Protein AF-A0A257MDV3-F1 (afdb_monomer)

Mean predicted aligned error: 14.02 Å

Radius of gyration: 20.18 Å; Cα contacts (8 Å, |Δi|>4): 91; chains: 1; bounding box: 55×36×48 Å

Solvent-accessible surface area (backbone atoms only — not comparable to full-atom values): 9997 Å² total; per-residue (Å²): 137,89,85,85,58,97,45,59,69,49,40,49,53,54,39,67,72,36,100,84,59,84,84,86,66,62,69,51,79,34,72,87,61,76,43,89,80,75,66,55,97,85,36,61,80,42,66,64,34,45,64,77,53,72,28,76,90,58,80,87,86,79,91,84,63,86,70,77,62,52,72,46,54,41,51,44,50,50,42,47,74,30,75,68,29,33,51,53,37,42,76,70,47,43,74,58,80,57,85,76,57,68,57,65,72,53,71,80,59,89,80,72,96,82,84,84,92,83,90,86,82,90,72,92,88,72,58,83,86,50,65,85,73,62,77,46,71,43,65,80,70,76,71,75,79,92,129

Structure (mmCIF, N/CA/C/O backbone):
data_AF-A0A257MDV3-F1
#
_entry.id   AF-A0A257MDV3-F1
#
loop_
_atom_site.group_PDB
_atom_site.id
_atom_site.type_symbol
_atom_site.label_atom_id
_atom_site.label_alt_id
_atom_site.label_comp_id
_atom_site.label_asym_id
_atom_site.label_entity_id
_atom_site.label_seq_id
_atom_site.pdbx_PDB_ins_code
_atom_site.Cartn_x
_atom_site.Cartn_y
_atom_site.Cartn_z
_atom_site.occupancy
_atom_site.B_iso_or_equiv
_atom_site.auth_seq_id
_atom_site.auth_comp_id
_atom_site.auth_asym_id
_atom_site.auth_atom_id
_atom_site.pdbx_PDB_model_num
ATOM 1 N N . MET A 1 1 ? -20.822 18.337 7.950 1.00 60.69 1 MET A N 1
ATOM 2 C CA . MET A 1 1 ? -19.709 18.912 7.163 1.00 60.69 1 MET A CA 1
ATOM 3 C C . MET A 1 1 ? -19.145 17.793 6.304 1.00 60.69 1 MET A C 1
ATOM 5 O O . MET A 1 1 ? -18.913 16.725 6.850 1.00 60.69 1 MET A O 1
ATOM 9 N N . ARG A 1 2 ? -19.002 17.985 4.989 1.00 65.94 2 ARG A N 1
ATOM 10 C CA . ARG A 1 2 ? -18.349 17.006 4.106 1.00 65.94 2 ARG A CA 1
ATOM 11 C C . ARG A 1 2 ? -16.920 17.481 3.867 1.00 65.94 2 ARG A C 1
ATOM 13 O O . ARG A 1 2 ? -16.739 18.520 3.240 1.00 65.94 2 ARG A O 1
ATOM 20 N N . THR A 1 3 ? -15.942 16.736 4.362 1.00 76.94 3 THR A N 1
ATOM 21 C CA . THR A 1 3 ? -14.523 16.972 4.070 1.00 76.94 3 THR A CA 1
ATOM 22 C C . THR A 1 3 ? -14.139 16.163 2.836 1.00 76.94 3 THR A C 1
ATOM 24 O O . THR A 1 3 ? -14.572 15.022 2.685 1.00 76.94 3 THR A O 1
ATOM 27 N N . VAL A 1 4 ? -13.366 16.757 1.931 1.00 77.81 4 VAL A N 1
ATOM 28 C CA . VAL A 1 4 ? -12.799 16.072 0.765 1.00 77.81 4 VAL A CA 1
ATOM 29 C C . VAL A 1 4 ? -11.289 16.240 0.857 1.00 77.81 4 VAL A C 1
ATOM 31 O O . VAL A 1 4 ? -10.814 17.370 0.827 1.00 77.81 4 VAL A O 1
ATOM 34 N N . GLY A 1 5 ? -10.567 15.133 1.024 1.00 78.94 5 GLY A N 1
ATOM 35 C CA . GLY A 1 5 ? -9.104 15.093 0.976 1.00 78.94 5 GLY A CA 1
ATOM 36 C C . GLY A 1 5 ? -8.634 14.518 -0.359 1.00 78.94 5 GLY A C 1
ATOM 37 O O . GLY A 1 5 ? -9.260 13.596 -0.885 1.00 78.94 5 GLY A O 1
ATOM 38 N N . GLY A 1 6 ? -7.557 15.068 -0.911 1.00 82.56 6 GLY A N 1
ATOM 39 C CA . GLY A 1 6 ? -6.923 14.610 -2.150 1.00 82.56 6 GLY A CA 1
ATOM 40 C C . GLY A 1 6 ? -5.855 13.531 -1.941 1.00 82.56 6 GLY A C 1
ATOM 41 O O . GLY A 1 6 ? -5.388 12.947 -2.916 1.00 82.56 6 GLY A O 1
ATOM 42 N N . SER A 1 7 ? -5.466 13.249 -0.693 1.00 87.56 7 SER A N 1
ATOM 43 C CA . SER A 1 7 ? -4.427 12.269 -0.349 1.00 87.56 7 SER A CA 1
ATOM 44 C C . SER A 1 7 ? -4.788 11.431 0.883 1.00 87.56 7 SER A C 1
ATOM 46 O O . SER A 1 7 ? -5.601 11.842 1.712 1.00 87.56 7 SER A O 1
ATOM 48 N N . ASN A 1 8 ? -4.142 10.268 1.046 1.00 88.81 8 ASN A N 1
ATOM 49 C CA . ASN A 1 8 ? -4.306 9.438 2.249 1.00 88.81 8 ASN A CA 1
ATOM 50 C C . ASN A 1 8 ? -3.936 10.198 3.534 1.00 88.81 8 ASN A C 1
ATOM 52 O O . ASN A 1 8 ? -4.617 10.049 4.542 1.00 88.81 8 ASN A O 1
ATOM 56 N N . ALA A 1 9 ? -2.907 11.051 3.495 1.00 89.81 9 ALA A N 1
ATOM 57 C CA . ALA A 1 9 ? -2.490 11.847 4.649 1.00 89.81 9 ALA A CA 1
ATOM 58 C C . ALA A 1 9 ? -3.559 12.874 5.074 1.00 89.81 9 ALA A C 1
ATOM 60 O O . ALA A 1 9 ? -3.837 13.038 6.265 1.00 89.81 9 ALA A O 1
ATOM 61 N N . GLU A 1 10 ? -4.203 13.532 4.106 1.00 90.88 10 GLU A N 1
ATOM 62 C CA . GLU A 1 10 ? -5.307 14.461 4.375 1.00 90.88 10 GLU A CA 1
ATOM 63 C C . GLU A 1 10 ? -6.535 13.733 4.926 1.00 90.88 10 GLU A C 1
ATOM 65 O O . GLU A 1 10 ? -7.133 14.183 5.906 1.00 90.88 10 GLU A O 1
ATOM 70 N N . ILE A 1 11 ? -6.886 12.584 4.336 1.00 90.56 11 ILE A N 1
ATOM 71 C CA . ILE A 1 11 ? -8.003 11.758 4.807 1.00 90.56 11 ILE A CA 1
ATOM 72 C C . ILE A 1 11 ? -7.731 11.265 6.230 1.00 90.56 11 ILE A C 1
ATOM 74 O O . ILE A 1 11 ? -8.604 11.397 7.084 1.00 90.56 11 ILE A O 1
ATOM 78 N N . ARG A 1 12 ? -6.517 10.781 6.523 1.00 91.31 12 ARG A N 1
ATOM 79 C CA . ARG A 1 12 ? -6.123 10.359 7.873 1.00 91.31 12 ARG A CA 1
ATOM 80 C C . ARG A 1 12 ? -6.296 11.481 8.886 1.00 91.31 12 ARG A C 1
ATOM 82 O O . ARG A 1 12 ? -6.913 11.267 9.921 1.00 91.31 12 ARG A O 1
ATOM 89 N N . THR A 1 13 ? -5.811 12.677 8.560 1.00 92.12 13 THR A N 1
ATOM 90 C CA . THR A 1 13 ? -5.933 13.855 9.432 1.00 92.12 13 THR A CA 1
ATOM 91 C C . THR A 1 13 ? -7.398 14.193 9.711 1.00 92.12 13 THR A C 1
ATOM 93 O O . THR A 1 13 ? -7.767 14.486 10.849 1.00 92.12 13 THR A O 1
ATOM 96 N N . ALA A 1 14 ? -8.254 14.118 8.686 1.00 91.44 14 ALA A N 1
ATOM 97 C CA . ALA A 1 14 ? -9.687 14.344 8.834 1.00 91.44 14 ALA A CA 1
ATOM 98 C C . ALA A 1 14 ? -10.373 13.268 9.696 1.00 91.44 14 ALA A C 1
ATOM 100 O O . ALA A 1 14 ? -11.271 13.605 10.466 1.00 91.44 14 ALA A O 1
ATOM 101 N N . LEU A 1 15 ? -9.944 12.004 9.587 1.00 92.19 15 LEU A N 1
ATOM 102 C CA . LEU A 1 15 ? -10.454 10.892 10.395 1.00 92.19 15 LEU A CA 1
ATOM 103 C C . LEU A 1 15 ? -10.052 11.034 11.865 1.00 92.19 15 LEU A C 1
ATOM 105 O O . LEU A 1 15 ? -10.909 10.977 12.736 1.00 92.19 15 LEU A O 1
ATOM 109 N N . THR A 1 16 ? -8.776 11.292 12.151 1.00 92.25 16 THR A N 1
ATOM 110 C CA . THR A 1 16 ? -8.283 11.422 13.534 1.00 92.25 16 THR A CA 1
ATOM 111 C C . THR A 1 16 ? -8.780 12.688 14.233 1.00 92.25 16 THR A C 1
ATOM 113 O O . THR A 1 16 ? -8.788 12.759 15.456 1.00 92.25 16 THR A O 1
ATOM 116 N N . GLY A 1 17 ? -9.170 13.712 13.468 1.00 91.75 17 GLY A N 1
ATOM 117 C CA . GLY A 1 17 ? -9.687 14.977 13.993 1.00 91.75 17 GLY A CA 1
ATOM 118 C C . GLY A 1 17 ? -11.195 14.990 14.262 1.00 91.75 17 GLY A C 1
ATOM 119 O O . GLY A 1 17 ? -11.730 16.053 14.583 1.00 91.75 17 GLY A O 1
ATOM 120 N N . SER A 1 18 ? -11.904 13.871 14.080 1.00 89.38 18 SER A N 1
ATOM 121 C CA . SER A 1 18 ? -13.360 13.825 14.212 1.00 89.38 18 SER A CA 1
ATOM 122 C C . SER A 1 18 ? -13.863 12.506 14.789 1.00 89.38 18 SER A C 1
ATOM 124 O O . SER A 1 18 ? -13.602 11.441 14.247 1.00 89.38 18 SER A O 1
ATOM 126 N N . ASP A 1 19 ? -14.717 12.597 15.807 1.00 87.88 19 ASP A N 1
ATOM 127 C CA . ASP A 1 19 ? -15.299 11.424 16.476 1.00 87.88 19 ASP A CA 1
ATOM 128 C C . ASP A 1 19 ? -16.326 10.654 15.623 1.00 87.88 19 ASP A C 1
ATOM 130 O O . ASP A 1 19 ? -16.743 9.562 15.993 1.00 87.88 19 ASP A O 1
ATOM 134 N N . ASN A 1 20 ? -16.776 11.224 14.498 1.00 89.00 20 ASN A N 1
ATOM 135 C CA . ASN A 1 20 ? -17.876 10.681 13.687 1.00 89.00 20 ASN A CA 1
ATOM 136 C C . ASN A 1 20 ? -17.525 10.564 12.192 1.00 89.00 20 ASN A C 1
ATOM 138 O O . ASN A 1 20 ? -18.422 10.560 11.343 1.00 89.0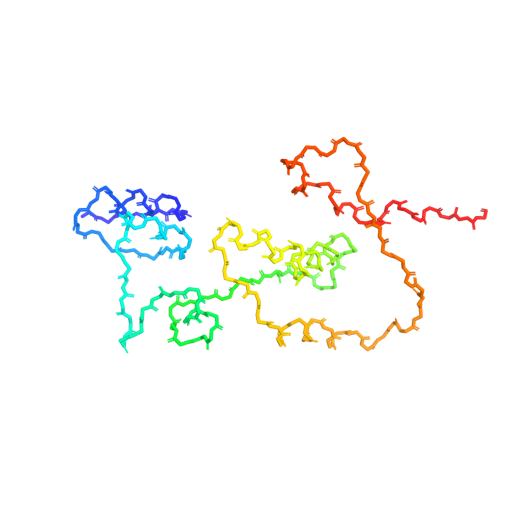0 20 ASN A O 1
ATOM 142 N N . ALA A 1 21 ? -16.237 10.545 11.842 1.00 90.94 21 ALA A N 1
ATOM 143 C CA . ALA A 1 21 ? -15.802 10.475 10.452 1.00 90.94 21 ALA A CA 1
ATOM 144 C C . ALA A 1 21 ? -15.636 9.026 9.965 1.00 90.94 21 ALA A C 1
ATOM 146 O O . ALA A 1 21 ? -15.169 8.153 10.688 1.00 90.94 21 ALA A O 1
ATOM 147 N N . ILE A 1 22 ? -15.996 8.793 8.701 1.00 90.62 22 ILE A N 1
ATOM 148 C CA . ILE A 1 22 ? -15.750 7.545 7.967 1.00 90.62 22 ILE A CA 1
ATOM 149 C C . ILE A 1 22 ? -15.125 7.927 6.625 1.00 90.62 22 ILE A C 1
ATOM 151 O O . ILE A 1 22 ? -15.550 8.898 5.992 1.00 90.62 22 ILE A O 1
ATOM 155 N N . GLY A 1 23 ? -14.113 7.180 6.189 1.00 88.88 23 GLY A N 1
ATOM 156 C CA . GLY A 1 23 ? -13.356 7.475 4.978 1.00 88.88 23 GLY A CA 1
ATOM 157 C C . GLY A 1 23 ? -12.640 6.246 4.436 1.00 88.88 23 GLY A C 1
ATOM 158 O O . GLY A 1 23 ? -12.496 5.243 5.130 1.00 88.88 23 GLY A O 1
ATOM 159 N N . TYR A 1 24 ? -12.206 6.335 3.180 1.00 88.06 24 TYR A N 1
ATOM 160 C CA . TYR A 1 24 ? -11.416 5.300 2.519 1.00 88.06 24 TYR A CA 1
ATOM 161 C C . TYR A 1 24 ? -9.942 5.702 2.527 1.00 88.06 24 TYR A C 1
ATOM 163 O O . TYR A 1 24 ? -9.603 6.806 2.101 1.00 88.06 24 TYR A O 1
ATOM 171 N N . LEU A 1 25 ? -9.081 4.819 3.023 1.00 87.75 25 LEU A N 1
ATOM 172 C CA . LEU A 1 25 ? -7.670 5.090 3.271 1.00 87.75 25 LEU A CA 1
ATOM 173 C C . LEU A 1 25 ? -6.856 3.803 3.087 1.00 87.75 25 LEU A C 1
ATOM 175 O O . LEU A 1 25 ? -7.356 2.706 3.329 1.00 87.75 25 LEU A O 1
ATOM 179 N N . GLY A 1 26 ? -5.617 3.940 2.613 1.00 88.56 26 GLY A N 1
ATOM 180 C CA . GLY A 1 26 ? -4.689 2.818 2.475 1.00 88.56 26 GLY A CA 1
ATOM 181 C C . GLY A 1 26 ? -4.366 2.169 3.822 1.00 88.56 26 GLY A C 1
ATOM 182 O O . GLY A 1 26 ? -4.166 2.875 4.807 1.00 88.56 26 GLY A O 1
ATOM 183 N N . PHE A 1 27 ? -4.288 0.836 3.843 1.00 88.25 27 PHE A N 1
ATOM 184 C CA . PHE A 1 27 ? -4.119 0.031 5.058 1.00 88.25 27 PHE A CA 1
ATOM 185 C C . PHE A 1 27 ? -2.950 0.491 5.946 1.00 88.25 27 PHE A C 1
ATOM 187 O O . PHE A 1 27 ? -3.155 0.679 7.143 1.00 88.25 27 PHE A O 1
ATOM 194 N N . SER A 1 28 ? -1.792 0.808 5.354 1.00 88.44 28 SER A N 1
ATOM 195 C CA . SER A 1 28 ? -0.593 1.283 6.068 1.00 88.44 28 SER A CA 1
ATOM 196 C C . SER A 1 28 ? -0.822 2.506 6.963 1.00 88.44 28 SER A C 1
ATOM 198 O O . SER A 1 28 ? -0.150 2.694 7.971 1.00 88.44 28 SER A O 1
ATOM 200 N N . TYR A 1 29 ? -1.804 3.351 6.646 1.00 88.62 29 TYR A N 1
ATOM 201 C CA . TYR A 1 29 ? -2.102 4.552 7.429 1.00 88.62 29 TYR A CA 1
ATOM 202 C C . TYR A 1 29 ? -2.979 4.287 8.667 1.00 88.62 29 TYR A C 1
ATOM 204 O O . TYR A 1 29 ? -3.194 5.212 9.459 1.00 88.62 29 TYR A O 1
ATOM 212 N N . ALA A 1 30 ? -3.511 3.070 8.814 1.00 87.12 30 ALA A N 1
ATOM 213 C CA . ALA A 1 30 ? -4.346 2.649 9.940 1.00 87.1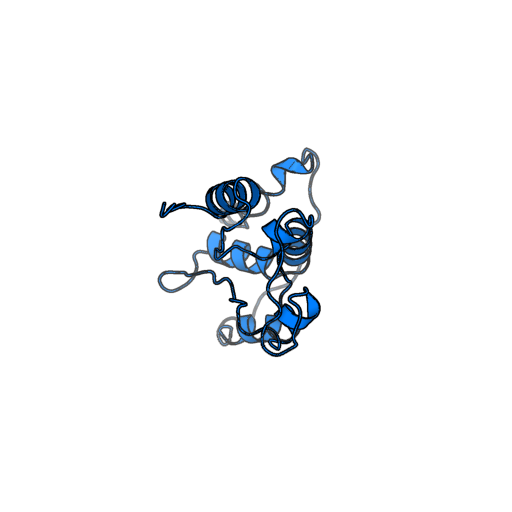2 30 ALA A CA 1
ATOM 214 C C . ALA A 1 30 ? -3.626 1.686 10.905 1.00 87.12 30 ALA A C 1
ATOM 216 O O . ALA A 1 30 ? -4.148 1.417 11.985 1.00 87.12 30 ALA A O 1
ATOM 217 N N . GLU A 1 31 ? -2.437 1.186 10.550 1.00 84.88 31 GLU A N 1
ATOM 218 C CA . GLU A 1 31 ? -1.715 0.169 11.333 1.00 84.88 31 GLU A CA 1
ATOM 219 C C . GLU A 1 31 ? -1.273 0.656 12.716 1.00 84.88 31 GLU A C 1
ATOM 221 O O . GLU A 1 31 ? -1.195 -0.133 13.654 1.00 84.88 31 GLU A O 1
ATOM 226 N N . ASP A 1 32 ? -1.049 1.962 12.879 1.00 87.50 32 ASP A N 1
ATOM 227 C CA . ASP A 1 32 ? -0.690 2.544 14.176 1.00 87.50 32 ASP A CA 1
ATOM 228 C C . ASP A 1 32 ? -1.868 2.643 15.163 1.00 87.50 32 ASP A C 1
ATOM 230 O O . ASP A 1 32 ? -1.698 3.089 16.299 1.00 87.50 32 ASP A O 1
ATOM 234 N N . GLY A 1 33 ? -3.066 2.223 14.743 1.00 87.69 33 GLY A N 1
ATOM 235 C CA . GLY A 1 33 ? -4.263 2.158 15.577 1.00 87.69 33 GLY A CA 1
ATOM 236 C C . GLY A 1 33 ? -4.929 3.508 15.841 1.00 87.69 33 GLY A C 1
ATOM 237 O O . GLY A 1 33 ? -5.924 3.557 16.564 1.00 87.69 33 GLY A O 1
ATOM 238 N N . ALA A 1 34 ? -4.437 4.606 15.254 1.00 88.06 34 ALA A N 1
ATOM 239 C CA . ALA A 1 34 ? -5.054 5.923 15.425 1.00 88.06 34 ALA A CA 1
ATOM 240 C C . ALA A 1 34 ? -6.415 6.045 14.716 1.00 88.06 34 ALA A C 1
ATOM 242 O O . ALA A 1 34 ? -7.210 6.926 15.042 1.00 88.06 34 ALA A O 1
ATOM 243 N N . VAL A 1 35 ? -6.676 5.179 13.733 1.00 89.56 35 VAL A N 1
ATOM 244 C CA . VAL A 1 35 ? -7.934 5.104 12.989 1.00 89.56 35 VAL A CA 1
ATOM 245 C C . VAL A 1 35 ? -8.498 3.696 13.139 1.00 89.56 35 VAL A C 1
ATOM 247 O O . VAL A 1 35 ? -7.809 2.713 12.880 1.00 89.56 35 VAL A O 1
ATOM 250 N N . GLY A 1 36 ? -9.765 3.595 13.541 1.00 88.62 36 GLY A N 1
ATOM 251 C CA . GLY A 1 36 ? -10.458 2.311 13.612 1.00 88.62 36 GLY A CA 1
ATOM 252 C C . GLY A 1 36 ? -10.654 1.696 12.225 1.00 88.62 36 GLY A C 1
ATOM 253 O O . GLY A 1 36 ? -11.073 2.379 11.290 1.00 88.62 36 GLY A O 1
ATOM 254 N N . VAL A 1 37 ? -10.383 0.398 12.103 1.00 91.12 37 VAL A N 1
ATOM 255 C CA . VAL A 1 37 ? -10.604 -0.369 10.871 1.00 91.12 37 VAL A CA 1
ATOM 256 C C . VAL A 1 37 ? -11.979 -1.037 10.870 1.00 91.12 37 VAL A C 1
ATOM 258 O O . VAL A 1 37 ? -12.488 -1.447 11.914 1.00 91.12 37 VAL A O 1
ATOM 261 N N . ILE A 1 38 ? -12.590 -1.151 9.690 1.00 90.38 38 ILE A N 1
ATOM 262 C CA . ILE A 1 38 ? -13.894 -1.801 9.518 1.00 90.38 38 ILE A CA 1
ATOM 263 C C . ILE A 1 38 ? -13.678 -3.295 9.274 1.00 90.38 38 ILE A C 1
ATOM 265 O O . ILE A 1 38 ? -12.905 -3.678 8.404 1.00 90.38 38 ILE A O 1
ATOM 269 N N . ILE A 1 39 ? -14.388 -4.131 10.032 1.00 93.06 39 ILE A N 1
ATOM 270 C CA . ILE A 1 39 ? -14.509 -5.565 9.753 1.00 93.06 39 ILE A CA 1
ATOM 271 C C . ILE A 1 39 ? -15.585 -5.730 8.683 1.00 93.06 39 ILE A C 1
ATOM 273 O O . ILE A 1 39 ? -16.719 -5.282 8.875 1.00 93.06 39 ILE A O 1
ATOM 277 N N . LEU A 1 40 ? -15.236 -6.372 7.572 1.00 90.31 40 LEU A N 1
ATOM 278 C CA . LEU A 1 40 ? -16.147 -6.618 6.460 1.00 90.31 40 LEU A CA 1
ATOM 279 C C . LEU A 1 40 ? -16.544 -8.090 6.461 1.00 90.31 40 LEU A C 1
ATOM 281 O O . LEU A 1 40 ? -15.674 -8.949 6.396 1.00 90.31 40 LEU A O 1
ATOM 285 N N . ASP A 1 41 ? -17.838 -8.381 6.586 1.00 93.12 41 ASP A N 1
ATOM 286 C CA . ASP A 1 41 ? -18.380 -9.750 6.560 1.00 93.12 41 ASP A CA 1
ATOM 287 C C . ASP A 1 41 ? -17.672 -10.737 7.511 1.00 93.12 41 ASP A C 1
ATOM 289 O O . ASP A 1 41 ? -17.531 -11.927 7.242 1.00 93.12 41 ASP A O 1
ATOM 293 N N . GLY A 1 42 ? -17.230 -10.235 8.669 1.00 94.50 42 GLY A N 1
ATOM 294 C CA . GLY A 1 42 ? -16.501 -11.013 9.675 1.00 94.50 42 GLY A CA 1
ATOM 295 C C . GLY A 1 42 ? -14.994 -11.144 9.422 1.00 94.50 42 GLY A C 1
ATOM 296 O O . GLY A 1 42 ? -14.302 -11.730 10.253 1.00 94.50 42 GLY A O 1
ATOM 297 N N . VAL A 1 43 ? -14.473 -10.571 8.335 1.00 94.50 43 VAL A N 1
ATOM 298 C CA 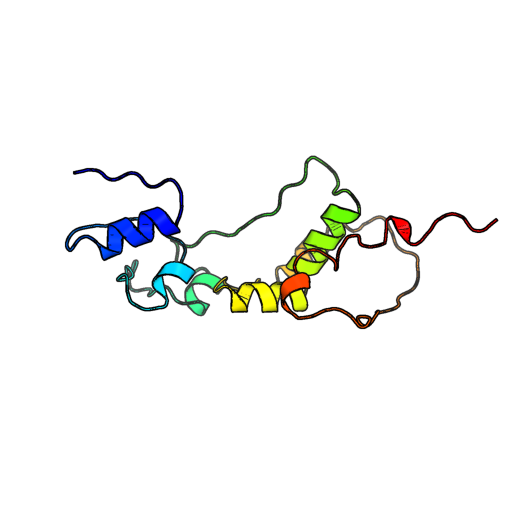. VAL A 1 43 ? -13.048 -10.550 7.991 1.00 94.50 43 VAL A CA 1
ATOM 299 C C . VAL A 1 43 ? -12.412 -9.238 8.447 1.00 94.50 43 VAL A C 1
ATOM 301 O O . VAL A 1 43 ? -12.800 -8.141 8.037 1.00 94.50 43 VAL A O 1
ATOM 304 N N . THR A 1 44 ? -11.407 -9.349 9.312 1.00 92.81 44 THR A N 1
ATOM 305 C CA . THR A 1 44 ? -10.591 -8.214 9.758 1.00 92.81 44 THR A CA 1
ATOM 306 C C . THR A 1 44 ? -9.528 -7.896 8.702 1.00 92.81 44 THR A C 1
ATOM 308 O O . THR A 1 44 ? -8.877 -8.829 8.221 1.00 92.81 44 THR A O 1
ATOM 311 N N . PRO A 1 45 ? -9.285 -6.618 8.361 1.00 90.81 45 PRO A N 1
ATOM 312 C CA . PRO A 1 45 ? -8.178 -6.249 7.486 1.00 90.81 45 PRO A CA 1
ATOM 313 C C . PRO A 1 45 ? -6.845 -6.500 8.191 1.00 90.81 45 PRO A C 1
ATOM 315 O O . PRO A 1 45 ? -6.547 -5.909 9.227 1.00 90.81 45 PRO A O 1
ATOM 318 N N . THR A 1 46 ? -6.045 -7.388 7.620 1.00 90.69 46 THR A N 1
ATOM 319 C CA . THR A 1 46 ? -4.686 -7.720 8.051 1.00 90.69 46 THR A CA 1
ATOM 320 C C . THR A 1 46 ? -3.839 -7.932 6.805 1.00 90.69 46 THR A C 1
ATOM 322 O O . THR A 1 46 ? -4.390 -8.215 5.741 1.00 90.69 46 THR A O 1
ATOM 325 N N . ALA A 1 47 ? -2.510 -7.873 6.920 1.00 88.62 47 ALA A N 1
ATOM 326 C CA . ALA A 1 47 ? -1.642 -8.214 5.794 1.00 88.62 47 ALA A CA 1
ATOM 327 C C . ALA A 1 47 ? -1.999 -9.589 5.196 1.00 88.62 47 ALA A C 1
ATOM 329 O O . ALA A 1 47 ? -2.111 -9.701 3.984 1.00 88.62 47 ALA A O 1
ATOM 330 N N . GLY A 1 48 ? -2.285 -10.598 6.031 1.00 90.38 48 GLY A N 1
ATOM 331 C CA . GLY A 1 48 ? -2.671 -11.940 5.578 1.00 90.38 48 GLY A CA 1
ATOM 332 C C . GLY A 1 48 ? -4.001 -11.982 4.819 1.00 90.38 48 GLY A C 1
ATOM 333 O O . GLY A 1 48 ? -4.037 -12.489 3.705 1.00 90.38 48 GLY A O 1
ATOM 334 N N . THR A 1 49 ? -5.064 -11.395 5.380 1.00 91.88 49 THR A N 1
ATOM 335 C CA . THR A 1 49 ? -6.406 -11.383 4.755 1.00 91.88 49 THR A CA 1
ATOM 336 C C . THR A 1 49 ? -6.485 -10.497 3.511 1.00 91.88 49 THR A C 1
ATOM 338 O O . THR A 1 49 ? -7.332 -10.684 2.641 1.00 91.88 49 THR A O 1
ATOM 341 N N . ILE A 1 50 ? -5.603 -9.502 3.409 1.00 91.12 50 ILE A N 1
ATOM 342 C CA . ILE A 1 50 ? -5.435 -8.706 2.192 1.00 91.12 50 ILE A CA 1
ATOM 343 C C . ILE A 1 50 ? -4.688 -9.520 1.132 1.00 91.12 50 ILE A C 1
ATOM 345 O O . ILE A 1 50 ? -5.075 -9.494 -0.036 1.00 91.12 50 ILE A O 1
ATOM 349 N N . LYS A 1 51 ? -3.630 -10.235 1.533 1.00 88.12 51 LYS A N 1
ATOM 350 C CA . LYS A 1 51 ? -2.790 -11.020 0.624 1.00 88.12 51 LYS A CA 1
ATOM 351 C C . LYS A 1 51 ? -3.555 -12.190 0.001 1.00 88.12 51 LYS A C 1
ATOM 353 O O . LYS A 1 51 ? -3.536 -12.347 -1.215 1.00 88.12 51 LYS A O 1
ATOM 358 N N . ASP A 1 52 ? -4.304 -12.931 0.819 1.00 89.56 52 ASP A N 1
ATOM 359 C CA . ASP A 1 52 ? -5.111 -14.076 0.376 1.00 89.56 52 ASP A CA 1
ATOM 360 C C . ASP A 1 52 ? -6.420 -13.680 -0.341 1.00 89.56 52 ASP A C 1
ATOM 362 O O . ASP A 1 52 ? -7.120 -14.536 -0.886 1.00 89.56 52 ASP A O 1
ATOM 366 N N . GLY A 1 53 ? -6.744 -12.382 -0.366 1.00 88.38 53 GLY A N 1
ATOM 367 C CA . GLY A 1 53 ? -7.913 -11.826 -1.044 1.00 88.38 53 GLY A CA 1
ATOM 368 C C . GLY A 1 53 ? -9.236 -11.972 -0.288 1.00 88.38 53 GLY A C 1
ATOM 369 O O . GLY A 1 53 ? -10.268 -11.565 -0.818 1.00 88.38 53 GLY A O 1
ATOM 370 N N . SER A 1 54 ? -9.235 -12.511 0.934 1.00 92.62 54 SER A N 1
ATOM 371 C CA . SER A 1 54 ? -10.443 -12.644 1.761 1.00 92.62 54 SER A CA 1
ATOM 372 C C . SER A 1 54 ? -10.996 -11.302 2.250 1.00 92.62 54 SER A C 1
ATOM 374 O O . SER A 1 54 ? -12.192 -11.194 2.518 1.00 92.62 54 SER A O 1
ATOM 376 N N . TYR A 1 55 ? -10.159 -10.263 2.345 1.00 92.56 55 TYR A N 1
ATOM 377 C CA . TYR A 1 55 ? -10.598 -8.899 2.631 1.00 92.56 55 TYR A CA 1
ATOM 378 C C . TYR A 1 55 ? -10.875 -8.113 1.336 1.00 92.56 55 TYR A C 1
ATOM 380 O O . TYR A 1 55 ? -9.985 -7.494 0.750 1.00 92.56 55 TYR A O 1
ATOM 388 N N . GLU A 1 56 ? -12.141 -8.090 0.909 1.00 89.88 56 GLU A N 1
ATOM 389 C CA . GLU A 1 56 ? -12.555 -7.612 -0.424 1.00 89.88 56 GLU A CA 1
ATOM 390 C C . GLU A 1 56 ? -12.350 -6.107 -0.695 1.00 89.88 56 GLU A C 1
ATOM 392 O O . GLU A 1 56 ? -12.350 -5.678 -1.847 1.00 89.88 56 GLU A O 1
ATOM 397 N N . LEU A 1 57 ? -12.154 -5.277 0.337 1.00 88.94 57 LEU A N 1
ATOM 398 C CA . LEU A 1 57 ? -11.915 -3.830 0.171 1.00 88.94 57 LEU A CA 1
ATOM 399 C C . LEU A 1 57 ? -10.446 -3.472 -0.122 1.00 88.94 57 LEU A C 1
ATOM 401 O O . LEU A 1 57 ? -10.091 -2.286 -0.178 1.00 88.94 57 LEU A O 1
ATOM 405 N N . ALA A 1 58 ? -9.594 -4.478 -0.319 1.00 86.81 58 ALA A N 1
ATOM 406 C CA . ALA A 1 58 ? -8.229 -4.309 -0.789 1.00 86.81 58 ALA A CA 1
ATOM 407 C C . ALA A 1 58 ? -8.157 -4.076 -2.307 1.00 86.81 58 ALA A C 1
ATOM 409 O O . ALA A 1 58 ? -9.027 -4.475 -3.078 1.00 86.81 58 ALA A O 1
ATOM 410 N N . ARG A 1 59 ? -7.074 -3.435 -2.758 1.00 86.06 59 ARG A N 1
ATOM 411 C CA . ARG A 1 59 ? -6.786 -3.239 -4.184 1.00 86.06 59 ARG A CA 1
ATOM 412 C C . ARG A 1 59 ? -5.315 -3.483 -4.471 1.00 86.06 59 ARG A C 1
ATOM 414 O O . ARG A 1 59 ? -4.459 -3.083 -3.684 1.00 86.06 59 ARG A O 1
ATOM 421 N N . LYS A 1 60 ? -5.032 -4.063 -5.635 1.00 86.50 60 LYS A N 1
ATOM 422 C CA . LYS A 1 60 ? -3.668 -4.162 -6.156 1.00 86.50 60 LYS A CA 1
ATOM 423 C C . LYS A 1 60 ? -3.186 -2.797 -6.650 1.00 86.50 60 LYS A C 1
ATOM 425 O O . LYS A 1 60 ? -3.979 -1.980 -7.130 1.00 86.50 60 LYS A O 1
ATOM 430 N N . LEU A 1 61 ? -1.884 -2.569 -6.535 1.00 88.19 61 LEU A N 1
ATOM 431 C CA . LEU A 1 61 ? -1.196 -1.448 -7.165 1.00 88.19 61 LEU A CA 1
ATOM 432 C C . LEU A 1 61 ? -0.519 -1.959 -8.432 1.00 88.19 61 LEU A C 1
ATOM 434 O O . LEU A 1 61 ? 0.081 -3.029 -8.423 1.00 88.19 61 LEU A O 1
ATOM 438 N N . TYR A 1 62 ? -0.645 -1.199 -9.513 1.00 89.56 62 TYR A N 1
ATOM 439 C CA . TYR A 1 62 ? -0.146 -1.590 -10.824 1.00 89.56 62 TYR A CA 1
ATOM 440 C C . TYR A 1 62 ? 0.797 -0.521 -11.357 1.00 89.56 62 TYR A C 1
ATOM 442 O O . TYR A 1 62 ? 0.511 0.676 -11.247 1.00 89.56 62 TYR A O 1
ATOM 450 N N . PHE A 1 63 ? 1.882 -0.966 -11.980 1.00 91.06 63 PHE A N 1
ATOM 451 C CA . PHE A 1 63 ? 2.678 -0.134 -12.868 1.00 91.06 63 PHE A CA 1
ATOM 452 C C . PHE A 1 63 ? 2.081 -0.196 -14.272 1.00 91.06 63 PHE A C 1
ATOM 454 O O . PHE A 1 63 ? 1.655 -1.254 -14.727 1.00 91.06 63 PHE A O 1
ATOM 461 N N . TYR A 1 64 ? 2.034 0.947 -14.951 1.00 91.56 64 TYR A N 1
ATOM 462 C CA . TYR A 1 64 ? 1.526 1.045 -16.315 1.00 91.56 64 TYR A CA 1
ATOM 463 C C . TYR A 1 64 ? 2.598 1.650 -17.213 1.00 91.56 64 TYR A C 1
ATOM 465 O O . TYR A 1 64 ? 3.130 2.721 -16.913 1.00 91.56 64 TYR A O 1
ATOM 473 N N . THR A 1 65 ? 2.867 0.994 -18.337 1.00 91.75 65 THR A N 1
ATOM 474 C CA . THR A 1 65 ? 3.708 1.510 -19.418 1.00 91.75 65 THR A CA 1
ATOM 475 C C . THR A 1 65 ? 2.861 1.731 -20.664 1.00 91.75 65 THR A C 1
ATOM 477 O O . THR A 1 65 ? 1.843 1.072 -20.883 1.00 91.75 65 THR A O 1
ATOM 480 N N . PHE A 1 66 ? 3.249 2.705 -21.484 1.00 90.62 66 PHE A N 1
ATOM 481 C CA . PHE A 1 66 ? 2.619 2.907 -22.783 1.00 90.62 66 PHE A CA 1
ATOM 482 C C . PHE A 1 66 ? 3.371 2.080 -23.828 1.00 90.62 66 PHE A C 1
ATOM 484 O O . PHE A 1 66 ? 4.413 2.510 -24.317 1.00 90.62 66 PHE A O 1
ATOM 491 N N . GLY A 1 67 ? 2.846 0.893 -24.140 1.00 92.25 67 GLY A N 1
ATOM 492 C CA . GLY A 1 67 ? 3.572 -0.107 -24.925 1.00 92.25 67 GLY A CA 1
ATOM 493 C C . GLY A 1 67 ? 4.685 -0.759 -24.105 1.00 92.25 67 GLY A C 1
ATOM 494 O O . GLY A 1 67 ? 4.576 -0.857 -22.878 1.00 92.25 67 GLY A O 1
ATOM 495 N N . ASP A 1 68 ? 5.747 -1.182 -24.785 1.00 91.12 68 ASP A N 1
ATOM 496 C CA . ASP A 1 68 ? 6.885 -1.834 -24.140 1.00 91.12 68 ASP A CA 1
ATOM 497 C C . ASP A 1 68 ? 7.582 -0.881 -23.160 1.00 91.12 68 ASP A C 1
ATOM 499 O O . ASP A 1 68 ? 7.732 0.323 -23.409 1.00 91.12 68 ASP A O 1
ATOM 503 N N . ALA A 1 69 ? 8.001 -1.421 -22.017 1.00 92.44 69 ALA A N 1
ATOM 504 C CA . ALA A 1 69 ? 8.739 -0.658 -21.029 1.00 92.44 69 ALA A CA 1
ATOM 505 C C . ALA A 1 69 ? 10.079 -0.189 -21.621 1.00 92.44 69 ALA A C 1
ATOM 507 O O . ALA A 1 69 ? 10.787 -0.932 -22.294 1.00 92.44 69 ALA A O 1
ATOM 508 N N . SER A 1 70 ? 10.459 1.066 -21.363 1.00 93.88 70 SER A N 1
ATOM 509 C CA . SER A 1 70 ? 11.845 1.475 -21.626 1.00 93.88 70 SER A CA 1
ATOM 510 C C . SER A 1 70 ? 12.788 0.687 -20.707 1.00 93.88 70 SER A C 1
ATOM 512 O O . SER A 1 70 ? 12.366 0.377 -19.593 1.00 93.88 70 SER A O 1
ATOM 514 N N . PRO A 1 71 ? 14.068 0.469 -21.057 1.00 93.50 71 PRO A N 1
ATOM 515 C CA . PRO A 1 71 ? 14.946 -0.370 -20.233 1.00 93.50 71 PRO A CA 1
ATOM 516 C C . PRO A 1 71 ? 15.100 0.109 -18.777 1.00 93.50 71 PRO A C 1
ATOM 518 O O . PRO A 1 71 ? 15.274 -0.690 -17.867 1.00 93.50 71 PRO A O 1
ATOM 521 N N . GLY A 1 72 ? 15.002 1.422 -18.528 1.00 94.25 72 GLY A N 1
ATOM 522 C CA 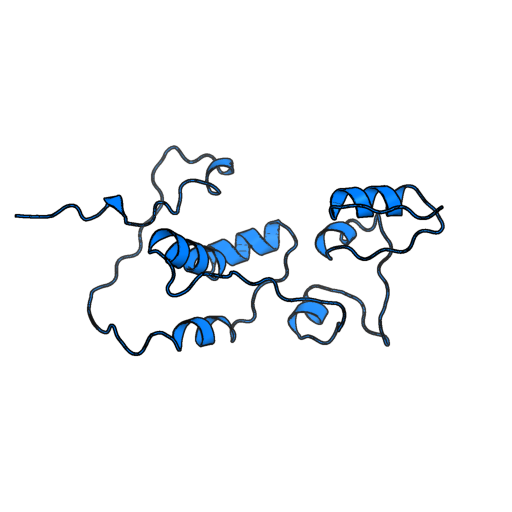. GLY A 1 72 ? 15.008 1.961 -17.163 1.00 94.25 72 GLY A CA 1
ATOM 523 C C . GLY A 1 72 ? 13.683 1.768 -16.416 1.00 94.25 72 GLY A C 1
ATOM 524 O O . GLY A 1 72 ? 13.681 1.633 -15.201 1.00 94.25 72 GLY A O 1
ATOM 525 N N . ALA A 1 73 ? 12.554 1.753 -17.129 1.00 93.38 73 ALA A N 1
ATOM 526 C CA . ALA A 1 73 ? 11.251 1.462 -16.532 1.00 93.38 73 ALA A CA 1
ATOM 527 C C . ALA A 1 73 ? 11.103 -0.033 -16.231 1.00 93.38 73 ALA A C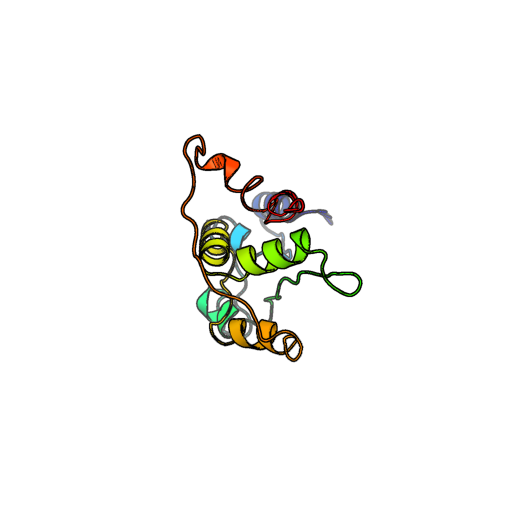 1
ATOM 529 O O . ALA A 1 73 ? 10.634 -0.383 -15.156 1.00 93.38 73 ALA A O 1
ATOM 530 N N . GLU A 1 74 ? 11.537 -0.883 -17.160 1.00 93.19 74 GLU A N 1
ATOM 531 C CA . GLU A 1 74 ? 11.527 -2.340 -17.030 1.00 93.19 74 GLU A CA 1
ATOM 532 C C . GLU A 1 74 ? 12.293 -2.767 -15.791 1.00 93.19 74 GLU A C 1
ATOM 534 O O . GLU A 1 74 ? 11.715 -3.317 -14.864 1.00 93.19 74 GLU A O 1
ATOM 539 N N . ALA A 1 75 ? 13.551 -2.357 -15.676 1.00 93.56 75 ALA A N 1
ATOM 540 C CA . ALA A 1 75 ? 14.314 -2.804 -14.535 1.00 93.56 75 ALA A CA 1
ATOM 541 C C . ALA A 1 75 ? 13.865 -2.147 -13.208 1.00 93.56 75 ALA A C 1
ATOM 543 O O . ALA A 1 75 ? 14.150 -2.674 -12.136 1.00 93.56 75 ALA A O 1
ATOM 544 N N . PHE A 1 76 ? 13.128 -1.024 -13.241 1.00 93.69 76 PHE A N 1
ATOM 545 C CA . PHE A 1 76 ? 12.533 -0.449 -12.028 1.00 93.69 76 PHE A CA 1
ATOM 546 C C . PHE A 1 76 ? 11.374 -1.323 -11.571 1.00 93.69 76 PHE A C 1
ATOM 548 O O . PHE A 1 76 ? 11.244 -1.592 -10.379 1.00 93.69 76 PHE A O 1
ATOM 555 N N . ILE A 1 77 ? 10.563 -1.779 -12.527 1.00 93.06 77 ILE A N 1
ATOM 556 C CA . ILE A 1 77 ? 9.521 -2.770 -12.286 1.00 93.06 77 ILE A CA 1
ATOM 557 C C . ILE A 1 77 ? 10.172 -4.037 -11.724 1.00 93.06 77 ILE A C 1
ATOM 559 O O . ILE A 1 77 ? 9.771 -4.434 -10.637 1.00 93.06 77 ILE A O 1
ATOM 563 N N . ASP A 1 78 ? 11.234 -4.564 -12.345 1.00 92.56 78 ASP A N 1
ATOM 564 C CA . ASP A 1 78 ? 11.939 -5.767 -11.874 1.00 92.56 78 ASP A CA 1
ATOM 565 C C . ASP A 1 78 ? 12.474 -5.619 -10.450 1.00 92.56 78 ASP A C 1
ATOM 567 O O . ASP A 1 78 ? 12.332 -6.524 -9.629 1.00 92.56 78 ASP A O 1
ATOM 571 N N . PHE A 1 79 ? 13.073 -4.468 -10.129 1.00 92.88 79 PHE A N 1
ATOM 572 C CA . PHE A 1 79 ? 13.529 -4.176 -8.774 1.00 92.88 79 PHE A CA 1
ATOM 573 C C . PHE A 1 79 ? 12.358 -4.173 -7.791 1.00 92.88 79 PHE A C 1
ATOM 575 O O . PHE A 1 79 ? 12.427 -4.847 -6.764 1.00 92.88 79 PHE A O 1
ATOM 582 N N . MET A 1 80 ? 11.283 -3.446 -8.114 1.00 92.94 80 MET A N 1
ATOM 583 C CA . MET A 1 80 ? 10.107 -3.319 -7.253 1.00 92.94 80 MET A CA 1
ATOM 584 C C . MET A 1 80 ? 9.372 -4.649 -7.068 1.00 92.94 80 MET A C 1
ATOM 586 O O . MET A 1 80 ? 8.859 -4.901 -5.980 1.00 92.94 80 MET A O 1
ATOM 590 N N . THR A 1 81 ? 9.308 -5.503 -8.092 1.00 91.62 81 THR A N 1
ATOM 591 C CA . THR A 1 81 ? 8.684 -6.836 -8.023 1.00 91.62 81 THR A CA 1
ATOM 592 C C . THR A 1 81 ? 9.625 -7.909 -7.479 1.00 91.62 81 THR A C 1
ATOM 594 O O . THR A 1 81 ? 9.160 -8.969 -7.064 1.00 91.62 81 THR A O 1
ATOM 597 N N . GLY A 1 82 ? 10.932 -7.649 -7.462 1.00 91.88 82 GLY A N 1
ATOM 598 C CA . GLY A 1 82 ? 11.956 -8.538 -6.926 1.00 91.88 82 GLY A CA 1
ATOM 599 C C . GLY A 1 82 ? 12.078 -8.495 -5.395 1.00 91.88 82 GLY A C 1
ATOM 600 O O . GLY A 1 82 ? 11.460 -7.659 -4.734 1.00 91.88 82 GLY A O 1
ATOM 601 N N . PRO A 1 83 ? 12.906 -9.375 -4.800 1.00 91.94 83 PRO A N 1
ATOM 602 C CA . PRO A 1 83 ? 12.992 -9.539 -3.345 1.00 91.94 83 PRO A CA 1
ATOM 603 C C . PRO A 1 83 ? 13.350 -8.261 -2.579 1.00 91.94 83 PRO A C 1
ATOM 605 O O . PRO A 1 83 ? 12.832 -8.031 -1.487 1.00 91.94 83 PRO A O 1
ATOM 608 N N . ASP A 1 84 ? 14.230 -7.429 -3.135 1.00 90.44 84 ASP A N 1
ATOM 609 C CA . ASP A 1 84 ? 14.665 -6.188 -2.488 1.00 90.44 84 ASP A CA 1
ATOM 610 C C . ASP A 1 84 ? 13.553 -5.134 -2.510 1.00 90.44 84 ASP A C 1
ATOM 612 O O . ASP A 1 84 ? 13.257 -4.524 -1.484 1.00 90.44 84 ASP A O 1
ATOM 616 N N . GLY A 1 85 ? 12.869 -4.962 -3.645 1.00 91.94 85 GLY A N 1
ATOM 617 C CA . GLY A 1 85 ? 11.733 -4.049 -3.740 1.00 91.94 85 GLY A CA 1
ATOM 618 C C . GLY A 1 85 ? 10.541 -4.485 -2.894 1.00 91.94 85 GLY A C 1
ATOM 619 O O . GLY A 1 85 ? 9.871 -3.638 -2.305 1.00 91.94 85 GLY A O 1
ATOM 620 N N . GLN A 1 86 ? 10.304 -5.793 -2.765 1.00 93.38 86 GLN A N 1
ATOM 621 C CA . GLN A 1 86 ? 9.267 -6.320 -1.875 1.00 93.38 86 GLN A CA 1
ATOM 622 C C . GLN A 1 86 ? 9.586 -6.057 -0.397 1.00 93.38 86 GLN A C 1
ATOM 624 O O . GLN A 1 86 ? 8.692 -5.648 0.337 1.00 93.38 86 GLN A O 1
ATOM 629 N N . GLN A 1 87 ? 10.849 -6.183 0.028 1.00 91.56 87 GLN A N 1
ATOM 630 C CA . GLN A 1 87 ? 11.263 -5.796 1.387 1.00 91.56 87 GLN A CA 1
ATOM 631 C C . GLN A 1 87 ? 11.030 -4.305 1.652 1.00 91.56 87 GLN A C 1
ATOM 633 O O . GLN A 1 87 ? 10.502 -3.940 2.700 1.00 91.56 87 GLN A O 1
ATOM 638 N N . VAL A 1 88 ? 11.363 -3.444 0.686 1.00 91.69 88 VAL A N 1
ATOM 639 C CA . VAL A 1 88 ? 11.066 -2.007 0.787 1.00 91.69 88 VAL A CA 1
ATOM 640 C C . VAL A 1 88 ? 9.555 -1.781 0.888 1.00 91.69 88 VAL A C 1
ATOM 642 O O . VAL A 1 88 ? 9.100 -0.994 1.712 1.00 91.69 88 VAL A O 1
ATOM 645 N N . ALA A 1 89 ? 8.748 -2.478 0.087 1.00 90.62 89 ALA A N 1
ATOM 646 C CA . ALA A 1 89 ? 7.295 -2.354 0.144 1.00 90.62 89 ALA A CA 1
ATOM 647 C C . ALA A 1 89 ? 6.741 -2.709 1.540 1.00 90.62 89 ALA A C 1
ATOM 649 O O . ALA A 1 89 ? 5.927 -1.952 2.074 1.00 90.62 89 ALA A O 1
ATOM 650 N N . GLU A 1 90 ? 7.225 -3.793 2.152 1.00 89.94 90 GLU A N 1
ATOM 651 C CA . GLU A 1 90 ? 6.868 -4.181 3.526 1.00 89.94 90 GLU A CA 1
ATOM 652 C C . GLU A 1 90 ? 7.231 -3.105 4.550 1.00 89.94 90 GLU A C 1
ATOM 654 O O . GLU A 1 90 ? 6.406 -2.769 5.399 1.00 89.94 90 GLU A O 1
ATOM 659 N N . GLU A 1 91 ? 8.433 -2.529 4.455 1.00 89.25 91 GLU A N 1
ATOM 660 C CA . GLU A 1 91 ? 8.902 -1.480 5.371 1.00 89.25 91 GLU A CA 1
ATOM 661 C C . GLU A 1 91 ? 7.971 -0.256 5.374 1.00 89.25 91 GLU A C 1
ATOM 663 O O . GLU A 1 91 ? 7.731 0.352 6.419 1.00 89.25 91 GLU A O 1
ATOM 668 N N . TYR A 1 92 ? 7.385 0.072 4.221 1.00 87.94 92 TYR A N 1
ATOM 669 C CA . TYR A 1 92 ? 6.422 1.166 4.076 1.00 87.94 92 TYR A CA 1
ATOM 670 C C . TYR A 1 92 ? 4.951 0.746 4.292 1.00 87.94 92 TYR A C 1
ATOM 672 O O . TYR A 1 92 ? 4.037 1.533 4.016 1.00 87.94 92 TYR A O 1
ATOM 680 N N . GLY A 1 93 ? 4.705 -0.467 4.798 1.00 86.00 93 GLY A N 1
ATOM 681 C CA . GLY A 1 93 ? 3.374 -0.968 5.167 1.00 86.00 93 GLY A CA 1
ATOM 682 C C . GLY A 1 93 ? 2.528 -1.456 3.985 1.00 86.00 93 GLY A C 1
ATOM 683 O O . GLY A 1 93 ? 1.301 -1.556 4.085 1.00 86.00 93 GLY A O 1
ATOM 684 N N . PHE A 1 94 ? 3.146 -1.727 2.833 1.00 89.94 94 PHE A N 1
ATOM 685 C CA . PHE A 1 94 ? 2.462 -2.387 1.723 1.00 89.94 94 PHE A CA 1
ATOM 686 C C . PHE A 1 94 ? 2.453 -3.901 1.919 1.00 89.94 94 PHE A C 1
ATOM 688 O O . PHE A 1 94 ? 3.364 -4.489 2.493 1.00 89.94 94 PHE A O 1
ATOM 695 N N . VAL A 1 95 ? 1.407 -4.541 1.400 1.00 89.69 95 VAL A N 1
ATOM 696 C CA . VAL A 1 95 ? 1.302 -6.000 1.404 1.00 89.69 95 VAL A CA 1
ATOM 697 C C . VAL A 1 95 ? 2.120 -6.558 0.232 1.00 89.69 95 VAL A C 1
ATOM 699 O O . VAL A 1 95 ? 1.864 -6.149 -0.906 1.00 89.69 95 VAL A O 1
ATOM 702 N N . PRO A 1 96 ? 3.073 -7.475 0.479 1.00 89.00 96 PRO A N 1
ATOM 703 C CA . PRO A 1 96 ? 3.901 -8.082 -0.560 1.00 89.00 96 PRO A CA 1
ATOM 704 C C . PRO A 1 96 ? 3.095 -8.835 -1.599 1.00 89.00 96 PRO A C 1
ATOM 706 O O . PRO A 1 96 ? 2.033 -9.394 -1.306 1.00 89.00 96 PRO A O 1
ATOM 709 N N . LEU A 1 97 ? 3.678 -8.955 -2.784 1.00 86.31 97 LEU A N 1
ATOM 710 C CA . LEU A 1 97 ? 3.186 -9.834 -3.828 1.00 86.31 97 LEU A CA 1
ATOM 711 C C . LEU A 1 97 ? 3.148 -11.294 -3.347 1.00 86.31 97 LEU A C 1
ATOM 713 O O . LEU A 1 97 ? 3.934 -11.748 -2.507 1.00 86.31 97 LEU A O 1
ATOM 717 N N . GLU A 1 98 ? 2.186 -12.038 -3.885 1.00 74.25 98 GLU A N 1
ATOM 718 C CA . GLU A 1 98 ? 2.160 -13.490 -3.752 1.00 74.25 98 GLU A CA 1
ATOM 719 C C . GLU A 1 98 ? 3.288 -14.107 -4.576 1.00 74.25 98 GLU A C 1
ATOM 721 O O . GLU A 1 98 ? 3.569 -13.655 -5.688 1.00 74.25 98 GLU A O 1
ATOM 726 N N . SER A 1 99 ? 3.899 -15.177 -4.065 1.00 57.31 99 SER A N 1
ATOM 727 C CA . SER A 1 99 ? 4.998 -15.869 -4.753 1.00 57.31 99 SER A CA 1
ATOM 728 C C . SER A 1 99 ? 4.591 -16.453 -6.110 1.00 57.31 99 SER A C 1
ATOM 730 O O . SER A 1 99 ? 5.454 -16.716 -6.937 1.00 57.31 99 SER A O 1
ATOM 732 N N . SER A 1 100 ? 3.289 -16.624 -6.361 1.00 48.53 100 SER A N 1
ATOM 733 C CA . SER A 1 100 ? 2.753 -17.071 -7.650 1.00 48.53 100 SER A CA 1
ATOM 734 C C . SER A 1 100 ? 2.534 -15.945 -8.671 1.00 48.53 100 SER A C 1
ATOM 736 O O . SER A 1 100 ? 2.245 -16.241 -9.823 1.00 48.53 100 SER A O 1
ATOM 738 N N . MET A 1 101 ? 2.624 -14.662 -8.284 1.00 52.19 101 MET A N 1
ATOM 739 C CA . MET A 1 101 ? 2.516 -13.529 -9.229 1.00 52.19 101 MET A CA 1
ATOM 740 C C . MET A 1 101 ? 3.861 -13.110 -9.819 1.00 52.19 101 MET A C 1
ATOM 742 O O . MET A 1 101 ? 3.891 -12.432 -10.842 1.00 52.19 101 MET A O 1
ATOM 746 N N . THR A 1 102 ? 4.968 -13.533 -9.211 1.00 47.09 102 THR A N 1
ATOM 747 C CA . THR A 1 102 ? 6.314 -13.373 -9.776 1.00 47.09 102 THR A CA 1
ATOM 748 C C . THR A 1 102 ? 6.517 -14.173 -11.065 1.00 47.09 102 THR A C 1
ATOM 750 O O . THR A 1 102 ? 7.398 -13.829 -11.844 1.00 47.09 102 THR A O 1
ATOM 753 N N . ASP A 1 103 ? 5.670 -15.173 -11.331 1.00 37.72 103 ASP A N 1
ATOM 754 C CA . ASP A 1 103 ? 5.772 -16.026 -12.519 1.00 37.72 103 ASP A CA 1
ATOM 755 C C . ASP A 1 103 ? 5.001 -15.461 -13.735 1.00 37.72 103 ASP A C 1
ATOM 757 O O . ASP A 1 103 ? 5.435 -15.631 -14.872 1.00 37.72 103 ASP A O 1
ATOM 761 N N . GLU A 1 104 ? 3.901 -14.718 -13.529 1.00 41.22 104 GLU A N 1
ATOM 762 C CA . GLU A 1 104 ? 3.097 -14.137 -14.627 1.00 41.22 104 GLU A CA 1
ATOM 763 C C . GLU A 1 104 ? 3.735 -12.888 -15.262 1.00 41.22 104 GLU A C 1
ATOM 765 O O . GLU A 1 104 ? 3.430 -12.553 -16.408 1.00 41.22 104 GLU A O 1
ATOM 770 N N . ALA A 1 105 ? 4.667 -12.225 -14.569 1.00 45.97 105 ALA A N 1
ATOM 771 C CA . ALA A 1 105 ? 5.512 -11.195 -15.182 1.00 45.97 105 ALA A CA 1
ATOM 772 C C . ALA A 1 105 ? 6.443 -11.787 -16.263 1.00 45.97 105 ALA A C 1
ATOM 774 O O . ALA A 1 105 ? 6.830 -11.082 -17.193 1.00 45.97 105 ALA A O 1
ATOM 775 N N . GLY A 1 106 ? 6.740 -13.092 -16.180 1.00 33.78 106 GLY A N 1
ATOM 776 C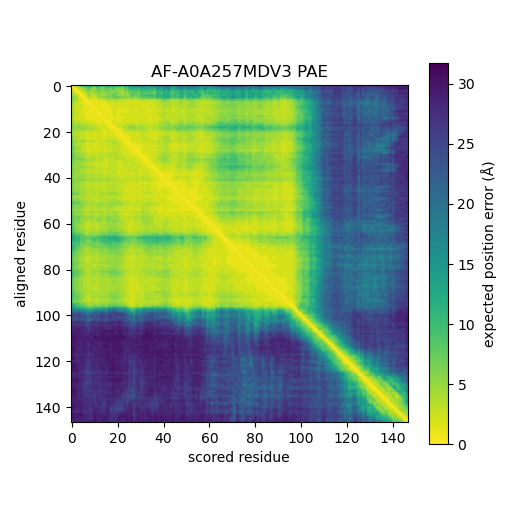 CA . GLY A 1 106 ? 7.585 -13.822 -17.126 1.00 33.78 106 GLY A CA 1
ATOM 777 C C . GLY A 1 106 ? 6.867 -14.337 -18.380 1.00 33.78 106 GLY A C 1
ATOM 778 O O . GLY A 1 106 ? 7.523 -14.757 -19.329 1.00 33.78 106 GLY A O 1
ATOM 779 N N . GLU A 1 107 ? 5.532 -14.300 -18.470 1.00 33.69 107 GLU A N 1
ATOM 780 C CA . GLU A 1 107 ? 4.836 -14.846 -19.654 1.00 33.69 107 GLU A CA 1
ATOM 781 C C . GLU A 1 107 ? 4.874 -13.923 -20.889 1.00 33.69 107 GLU A C 1
ATOM 783 O O . GLU A 1 107 ? 4.528 -14.348 -21.995 1.00 33.69 107 GLU A O 1
ATOM 788 N N . ALA A 1 108 ? 5.391 -12.698 -20.751 1.00 40.97 108 ALA A N 1
ATOM 789 C CA . ALA A 1 108 ? 5.756 -11.858 -21.893 1.00 40.97 108 ALA A CA 1
ATOM 790 C C . ALA A 1 108 ? 7.121 -12.237 -22.522 1.00 40.97 108 ALA A C 1
ATOM 792 O O . ALA A 1 108 ? 7.462 -11.718 -23.584 1.00 40.97 108 ALA A O 1
ATOM 793 N N . GLU A 1 109 ? 7.888 -13.169 -21.932 1.00 41.00 109 GLU A N 1
ATOM 794 C CA . GLU A 1 109 ? 9.280 -13.473 -22.319 1.00 41.00 109 GLU A CA 1
ATOM 795 C C . GLU A 1 109 ? 9.478 -14.504 -23.452 1.00 41.00 109 GLU A C 1
ATOM 797 O O . GLU A 1 109 ? 10.601 -14.966 -23.683 1.00 41.00 109 GLU A O 1
ATOM 802 N N . LYS A 1 110 ? 8.468 -14.885 -24.247 1.00 30.84 110 LYS A N 1
ATOM 803 C CA . LYS A 1 110 ? 8.735 -15.746 -25.426 1.00 30.84 110 LYS A CA 1
ATOM 804 C C . LYS A 1 110 ? 9.353 -14.963 -26.591 1.00 30.84 110 LYS A C 1
ATOM 806 O O . LYS A 1 110 ? 8.736 -14.792 -27.641 1.00 30.84 110 LYS A O 1
ATOM 811 N N . GLY A 1 111 ? 10.603 -14.538 -26.419 1.00 30.06 111 GLY A N 1
ATOM 812 C CA . GLY A 1 111 ? 11.367 -13.889 -27.476 1.00 30.06 111 GLY A CA 1
ATOM 813 C C . GLY A 1 111 ? 12.799 -13.450 -27.170 1.00 30.06 111 GLY A C 1
ATOM 814 O O . GLY A 1 111 ? 13.277 -12.616 -27.925 1.00 30.06 111 GLY A O 1
ATOM 815 N N . ALA A 1 112 ? 13.504 -13.933 -26.138 1.00 38.22 112 ALA A N 1
ATOM 816 C CA . ALA A 1 112 ? 14.918 -13.557 -25.965 1.00 38.22 112 ALA A CA 1
ATOM 817 C C . ALA A 1 112 ? 15.739 -14.556 -25.129 1.00 38.22 112 ALA A C 1
ATOM 819 O O . ALA A 1 112 ? 16.345 -14.211 -24.120 1.00 38.22 112 ALA A O 1
ATOM 820 N N . GLU A 1 113 ? 15.808 -15.811 -25.570 1.00 34.53 113 GLU A N 1
ATOM 821 C CA . GLU A 1 113 ? 16.881 -16.706 -25.131 1.00 34.53 113 GLU A CA 1
ATOM 822 C C . GLU A 1 113 ? 18.188 -16.281 -25.824 1.00 34.53 113 GLU A C 1
ATOM 824 O O . GLU A 1 113 ? 18.333 -16.493 -27.023 1.00 34.53 113 GLU A O 1
ATOM 829 N N . GLU A 1 114 ? 19.075 -15.596 -25.089 1.00 35.50 114 GLU A N 1
ATOM 830 C CA . GLU A 1 114 ? 20.549 -15.748 -25.069 1.00 35.50 114 GLU A CA 1
ATOM 831 C C . GLU A 1 114 ? 21.232 -14.492 -24.475 1.00 35.50 114 GLU A C 1
ATOM 833 O O . GLU A 1 114 ? 21.391 -13.490 -25.168 1.00 35.50 114 GLU A O 1
ATOM 838 N N . ALA A 1 115 ? 21.685 -14.554 -23.208 1.00 29.45 115 ALA A N 1
ATOM 839 C CA . ALA A 1 115 ? 23.056 -14.197 -22.775 1.00 29.45 115 ALA A CA 1
ATOM 840 C C . ALA A 1 115 ? 23.209 -14.037 -21.238 1.00 29.45 115 ALA A C 1
ATOM 842 O O . ALA A 1 115 ? 22.866 -13.013 -20.665 1.00 29.45 115 ALA A O 1
ATOM 843 N N . GLY A 1 116 ? 23.838 -15.038 -20.605 1.00 26.89 116 GLY A N 1
ATOM 844 C CA . GLY A 1 116 ? 24.886 -14.906 -19.569 1.00 26.89 116 GLY A CA 1
ATOM 845 C C . GLY A 1 116 ? 24.657 -14.038 -18.318 1.00 26.89 116 GLY A C 1
ATOM 846 O O . GLY A 1 116 ? 24.870 -12.832 -18.336 1.00 26.89 116 GLY A O 1
ATOM 847 N N . ALA A 1 117 ? 24.399 -14.701 -17.186 1.00 41.25 117 ALA A N 1
ATOM 848 C CA . ALA A 1 117 ? 24.226 -14.127 -15.849 1.00 41.25 117 ALA A CA 1
ATOM 849 C C . ALA A 1 117 ? 25.485 -13.487 -15.214 1.00 41.25 117 ALA A C 1
ATOM 851 O O . ALA A 1 117 ? 26.571 -14.073 -15.244 1.00 41.25 117 ALA A O 1
ATOM 852 N N . GLN A 1 118 ? 25.297 -12.372 -14.489 1.00 26.45 118 GLN A N 1
ATOM 853 C CA . GLN A 1 118 ? 26.133 -12.000 -13.335 1.00 26.45 118 GLN A CA 1
ATOM 854 C C . GLN A 1 118 ? 25.414 -11.027 -12.373 1.00 26.45 118 GLN A C 1
ATOM 856 O O . GLN A 1 118 ? 24.899 -9.996 -12.797 1.00 26.45 118 GLN A O 1
ATOM 861 N N . THR A 1 119 ? 25.414 -11.340 -11.073 1.00 37.88 119 THR A N 1
ATOM 862 C CA . THR A 1 119 ? 24.787 -10.559 -9.983 1.00 37.88 119 THR A CA 1
ATOM 863 C C . THR A 1 119 ? 25.763 -9.507 -9.418 1.00 37.88 119 THR A C 1
ATOM 865 O O . THR A 1 119 ? 26.864 -9.904 -9.025 1.00 37.88 119 THR A O 1
ATOM 868 N N . PRO A 1 120 ? 25.431 -8.198 -9.326 1.00 41.28 120 PRO A N 1
ATOM 869 C CA . PRO A 1 120 ? 26.336 -7.208 -8.738 1.00 41.28 120 PRO A CA 1
ATOM 870 C C . PRO A 1 120 ? 25.980 -6.842 -7.285 1.00 41.28 120 PRO A C 1
ATOM 872 O O . PRO A 1 120 ? 24.813 -6.791 -6.908 1.00 41.28 120 PRO A O 1
ATOM 875 N N . GLN A 1 121 ? 27.012 -6.541 -6.484 1.00 34.31 121 GLN A N 1
ATOM 876 C CA . GLN A 1 121 ? 26.905 -5.958 -5.137 1.00 34.31 121 GLN A CA 1
ATOM 877 C C . GLN A 1 121 ? 27.179 -4.438 -5.140 1.00 34.31 121 GLN A C 1
ATOM 879 O O . GLN A 1 121 ? 27.928 -3.959 -5.998 1.00 34.31 121 GLN A O 1
ATOM 884 N N . PRO A 1 122 ? 26.612 -3.681 -4.177 1.00 41.16 122 PRO A N 1
ATOM 885 C CA . PRO A 1 122 ? 26.604 -2.216 -4.196 1.00 41.16 122 PRO A CA 1
ATOM 886 C C . PRO A 1 122 ? 27.935 -1.583 -3.746 1.00 41.16 122 PRO A C 1
ATOM 888 O O . PRO A 1 122 ? 28.604 -2.067 -2.835 1.00 41.16 122 PRO A O 1
ATOM 891 N N . ALA A 1 123 ? 28.317 -0.476 -4.395 1.00 35.03 123 ALA A N 1
ATOM 892 C CA . ALA A 1 123 ? 29.575 0.248 -4.173 1.00 35.03 123 ALA A CA 1
ATOM 893 C C . ALA A 1 123 ? 29.461 1.353 -3.089 1.00 35.03 123 ALA A C 1
ATOM 895 O O . ALA A 1 123 ? 28.356 1.795 -2.780 1.00 35.03 123 ALA A O 1
ATOM 896 N N . PRO A 1 124 ? 30.585 1.827 -2.506 1.00 39.41 124 PRO A N 1
ATOM 897 C CA . PRO A 1 124 ? 30.587 2.637 -1.288 1.00 39.41 124 PRO A CA 1
ATOM 898 C C . PRO A 1 124 ? 30.298 4.123 -1.542 1.00 39.41 124 PRO A C 1
ATOM 900 O O . PRO A 1 124 ? 30.805 4.711 -2.497 1.00 39.41 124 PRO A O 1
ATOM 903 N N . GLY A 1 125 ? 29.520 4.722 -0.633 1.00 36.72 125 GLY A N 1
ATOM 904 C CA . GLY A 1 125 ? 28.961 6.080 -0.733 1.00 36.72 125 GLY A CA 1
ATOM 905 C C . GLY A 1 125 ? 27.427 6.127 -0.659 1.00 36.72 125 GLY A C 1
ATOM 906 O O . GLY A 1 125 ? 26.849 7.208 -0.704 1.00 36.72 125 GLY A O 1
ATOM 907 N N . PHE A 1 126 ? 26.779 4.964 -0.542 1.00 36.41 126 PHE A N 1
ATOM 908 C CA . PHE A 1 126 ? 25.353 4.802 -0.270 1.00 36.41 12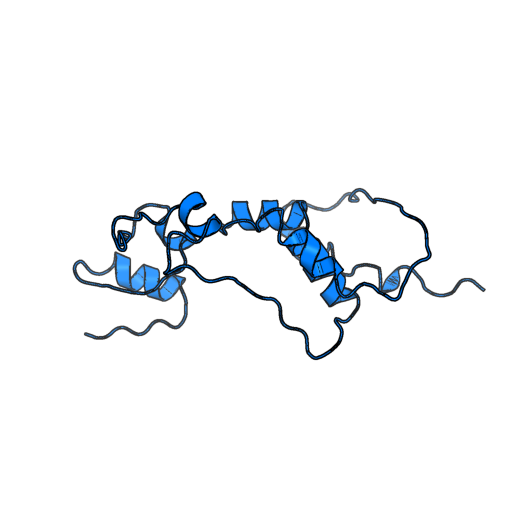6 PHE A CA 1
ATOM 909 C C . PHE A 1 126 ? 25.102 4.797 1.243 1.00 36.41 126 PHE A C 1
ATOM 911 O O . PHE A 1 126 ? 25.243 3.759 1.887 1.00 36.41 126 PHE A O 1
ATOM 918 N N . ASP A 1 127 ? 24.721 5.943 1.806 1.00 42.78 127 ASP A N 1
ATOM 919 C CA . ASP A 1 127 ? 23.925 5.944 3.036 1.00 42.78 127 ASP A CA 1
ATOM 920 C C . ASP A 1 127 ? 22.475 5.588 2.659 1.00 42.78 127 ASP A C 1
ATOM 922 O O . ASP A 1 127 ? 22.001 5.951 1.576 1.00 42.78 127 ASP A O 1
ATOM 926 N N . ALA A 1 128 ? 21.799 4.823 3.520 1.00 46.38 128 ALA A N 1
ATOM 927 C CA . ALA A 1 128 ? 20.551 4.098 3.240 1.00 46.38 128 ALA A CA 1
ATOM 928 C C . ALA A 1 128 ? 19.421 4.938 2.597 1.00 46.38 128 ALA A C 1
ATOM 930 O O . ALA A 1 128 ? 18.600 4.398 1.860 1.00 46.38 128 ALA A O 1
ATOM 931 N N . ASP A 1 129 ? 19.437 6.261 2.776 1.00 34.16 129 ASP A N 1
ATOM 932 C CA . ASP A 1 129 ? 18.432 7.206 2.275 1.00 34.16 129 ASP A CA 1
ATOM 933 C C . ASP A 1 129 ? 18.491 7.478 0.745 1.00 34.16 129 ASP A C 1
ATOM 935 O O . ASP A 1 129 ? 17.545 8.029 0.181 1.00 34.16 129 ASP A O 1
ATOM 939 N N . ILE A 1 130 ? 19.567 7.084 0.036 1.00 36.34 130 ILE A N 1
ATOM 940 C CA . ILE A 1 130 ? 19.726 7.232 -1.440 1.00 36.34 130 ILE A CA 1
ATOM 941 C C . ILE A 1 130 ? 19.434 5.936 -2.223 1.00 36.34 130 ILE A C 1
ATOM 943 O O . ILE A 1 130 ? 19.357 5.957 -3.460 1.00 36.34 130 ILE A O 1
ATOM 947 N N . ALA A 1 131 ? 19.163 4.820 -1.537 1.00 36.72 131 ALA A N 1
ATOM 948 C CA . ALA A 1 131 ? 18.730 3.575 -2.182 1.00 36.72 131 ALA A CA 1
ATOM 949 C C . ALA A 1 131 ? 17.545 3.800 -3.155 1.00 36.72 131 ALA A C 1
ATOM 951 O O . ALA A 1 131 ? 17.471 3.159 -4.202 1.00 36.72 131 ALA A O 1
ATOM 952 N N . ALA A 1 132 ? 16.704 4.802 -2.863 1.00 33.97 132 ALA A N 1
ATOM 953 C CA . ALA A 1 132 ? 15.486 5.165 -3.585 1.00 33.97 132 ALA A CA 1
ATOM 954 C C . ALA A 1 132 ? 15.660 5.929 -4.923 1.00 33.97 132 ALA A C 1
ATOM 956 O O . ALA A 1 132 ? 14.678 6.084 -5.645 1.00 33.97 132 ALA A O 1
ATOM 957 N N . ILE A 1 133 ? 16.854 6.425 -5.286 1.00 37.47 133 ILE A N 1
ATOM 958 C CA . ILE A 1 133 ? 17.055 7.209 -6.535 1.00 37.47 133 ILE A CA 1
ATOM 959 C C . ILE A 1 133 ? 18.069 6.557 -7.494 1.00 37.47 133 ILE A C 1
ATOM 961 O O . ILE A 1 133 ? 17.951 6.698 -8.710 1.00 37.47 133 ILE A O 1
ATOM 965 N N . GLY A 1 134 ? 19.085 5.862 -6.976 1.00 28.30 134 GLY A N 1
ATOM 966 C CA . GLY A 1 134 ? 20.297 5.535 -7.741 1.00 28.30 134 GLY A CA 1
ATOM 967 C C . GLY A 1 134 ? 20.407 4.118 -8.304 1.00 28.30 134 GLY A C 1
ATOM 968 O O . GLY A 1 134 ? 21.144 3.930 -9.271 1.00 28.30 134 GLY A O 1
ATOM 969 N N . LEU A 1 135 ? 19.700 3.123 -7.753 1.00 32.16 135 LEU A N 1
ATOM 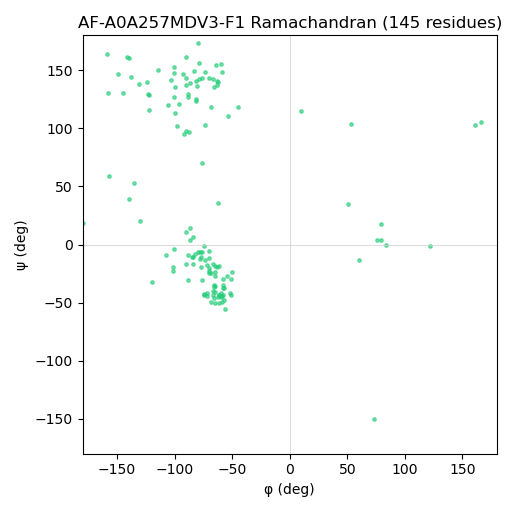970 C CA . LEU A 1 135 ? 19.889 1.727 -8.177 1.00 32.16 135 LEU A CA 1
ATOM 971 C C . LEU A 1 135 ? 19.513 1.499 -9.648 1.00 32.16 135 LEU A C 1
ATOM 973 O O . LEU A 1 135 ? 19.953 0.523 -10.249 1.00 32.16 135 LEU A O 1
ATOM 977 N N . LEU A 1 136 ? 18.730 2.400 -10.251 1.00 31.91 136 LEU A N 1
ATOM 978 C CA . LEU A 1 136 ? 18.115 2.090 -11.523 1.00 31.91 136 LEU A CA 1
ATOM 979 C C . LEU A 1 136 ? 18.060 3.196 -12.576 1.00 31.91 136 LEU A C 1
ATOM 981 O O . LEU A 1 136 ? 17.249 3.209 -13.492 1.00 31.91 136 LEU A O 1
ATOM 985 N N . ALA A 1 137 ? 19.146 3.948 -12.627 1.00 31.67 137 ALA A N 1
ATOM 986 C CA . ALA A 1 137 ? 19.821 4.154 -13.904 1.00 31.67 137 ALA A CA 1
ATOM 987 C C . ALA A 1 137 ? 20.353 2.816 -14.504 1.00 31.67 137 ALA A C 1
ATOM 989 O O . ALA A 1 137 ? 21.440 2.816 -15.089 1.00 31.67 137 ALA A O 1
ATOM 990 N N . VAL A 1 138 ? 19.633 1.684 -14.336 1.00 39.50 138 VAL A N 1
ATOM 991 C CA . VAL A 1 138 ? 20.045 0.323 -14.706 1.00 39.50 138 VAL A CA 1
ATOM 992 C C . VAL A 1 138 ? 20.650 0.363 -16.064 1.00 39.50 138 VAL A C 1
ATOM 994 O O . VAL A 1 138 ? 19.968 0.671 -17.022 1.00 39.50 138 VAL A O 1
ATOM 997 N N . ALA A 1 139 ? 21.915 -0.005 -16.156 1.00 30.36 139 ALA A N 1
ATOM 998 C CA . ALA A 1 139 ? 22.486 -0.513 -17.390 1.00 30.36 139 ALA A CA 1
ATOM 999 C C . ALA A 1 139 ? 22.471 0.396 -18.644 1.00 30.36 139 ALA A C 1
ATOM 1001 O O . ALA A 1 139 ? 23.234 0.115 -19.563 1.00 30.36 139 ALA A O 1
ATOM 1002 N N . LEU A 1 140 ? 21.732 1.509 -18.712 1.00 26.91 140 LEU A N 1
ATOM 1003 C CA . LEU A 1 140 ? 21.489 2.270 -19.941 1.00 26.91 140 LEU A CA 1
ATOM 1004 C C . LEU A 1 140 ? 22.682 3.150 -20.322 1.00 26.91 140 LEU A C 1
ATOM 1006 O O . LEU A 1 140 ? 22.788 3.597 -21.461 1.00 26.91 140 LEU A O 1
ATOM 1010 N N . VAL A 1 141 ? 23.645 3.327 -19.416 1.00 32.00 141 VAL A N 1
ATOM 1011 C CA . VAL A 1 141 ? 24.986 3.818 -19.775 1.00 32.00 141 VAL A CA 1
ATOM 1012 C C . VAL A 1 141 ? 26.031 2.694 -19.841 1.00 32.00 141 VAL A C 1
ATOM 1014 O O . VAL A 1 141 ? 27.049 2.862 -20.515 1.00 32.00 141 VAL A O 1
ATOM 1017 N N . SER A 1 142 ? 25.807 1.526 -19.233 1.00 33.06 142 SER A N 1
ATOM 1018 C CA . SER A 1 142 ? 26.872 0.525 -19.050 1.00 33.06 142 SER A CA 1
ATOM 1019 C C . SER A 1 142 ? 27.371 -0.197 -20.310 1.00 33.06 142 SER A C 1
ATOM 1021 O O . SER A 1 142 ? 28.375 -0.890 -20.196 1.00 33.06 142 SER A O 1
ATOM 1023 N N . LEU A 1 143 ? 26.811 -0.023 -21.517 1.00 32.66 143 LEU A N 1
ATOM 1024 C CA . LEU A 1 143 ? 27.344 -0.679 -22.735 1.00 32.66 143 LEU A CA 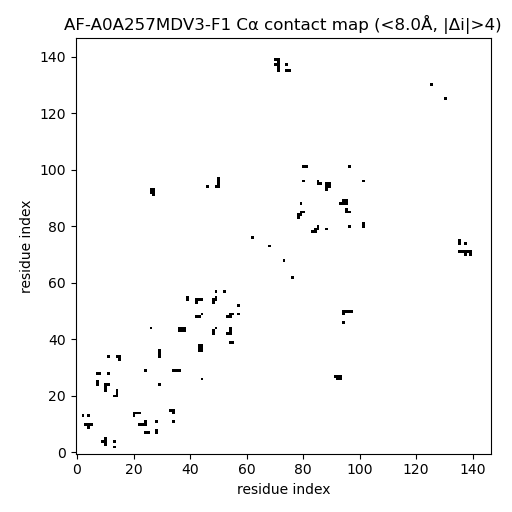1
ATOM 1025 C C . LEU A 1 143 ? 27.455 0.238 -23.965 1.00 32.66 143 LEU A C 1
ATOM 1027 O O . LEU A 1 143 ? 27.066 -0.088 -25.087 1.00 32.66 143 LEU A O 1
ATOM 1031 N N . ARG A 1 144 ? 28.120 1.383 -23.785 1.00 42.69 144 ARG A N 1
ATOM 1032 C CA . ARG A 1 144 ? 28.803 2.071 -24.892 1.00 42.69 144 ARG A CA 1
ATOM 1033 C C . ARG A 1 144 ? 29.770 1.083 -25.582 1.00 42.69 144 ARG A C 1
ATOM 1035 O O . ARG A 1 144 ? 30.766 0.684 -24.988 1.00 42.69 144 ARG A O 1
ATOM 1042 N N . ARG A 1 145 ? 29.439 0.698 -26.823 1.00 41.09 145 ARG A N 1
ATOM 1043 C CA . ARG A 1 145 ? 30.298 0.186 -27.919 1.00 41.09 145 ARG A CA 1
ATOM 1044 C C . ARG A 1 145 ? 31.756 -0.145 -27.542 1.00 41.09 145 ARG A C 1
ATOM 1046 O O . ARG A 1 145 ? 32.561 0.763 -27.349 1.00 41.09 145 ARG A O 1
ATOM 1053 N N . ARG A 1 146 ? 32.130 -1.428 -27.614 1.00 34.28 146 ARG A N 1
ATOM 1054 C CA . ARG A 1 146 ? 33.508 -1.842 -27.937 1.00 34.28 146 ARG A CA 1
ATOM 1055 C C . ARG A 1 146 ? 33.607 -2.194 -29.425 1.00 34.28 146 ARG A C 1
ATOM 1057 O O . ARG A 1 146 ? 33.190 -3.278 -29.814 1.00 34.28 146 ARG A O 1
ATOM 1064 N N . SER A 1 147 ? 34.167 -1.272 -30.207 1.00 41.06 147 SER A N 1
ATOM 1065 C CA . SER A 1 147 ? 35.151 -1.484 -31.287 1.00 41.06 147 SER A CA 1
ATOM 1066 C C . SER A 1 147 ? 35.709 -0.126 -31.691 1.00 41.06 147 SER A C 1
ATOM 1068 O O . SER A 1 147 ? 34.862 0.741 -32.018 1.00 41.06 147 SER A O 1
#

pLDDT: mean 71.89, std 25.2, range [26.45, 94.5]

Sequence (147 aa):
MRTVGGSNAEIRTALTGSDNAIGYLGFSYAEDGAVGVIILDGVTPTAGTIKDGSYELARKLYFYTFGDASPGAEAFIDFMTGPDGQQVAEEYGFVPLESSMTDEAGEAEKGAEEAGAQTPQPAPGFDADIAAIGLLAVALVSLRRRS

Foldseek 3Di:
DDDDDPALVSLLVVQLVDPDDDDDHDPLSCVVVSHDFDADPNHGDDLVCLQVCVPVSHDDDDDDDDPDDDQLRVVVVVCCLDPNVQVVCVVSPHRHHDPVVSVVVCPVPPPDPDDDDDDDDDDPPDDPVCVVPPPRVPPPPVDDDDD

Secondary structure (DSSP, 8-state):
-----SSHHHHHHHHHT-TT------GGGTTTSSSPPPPBTTBPP-HHHHHSS-STT--------SSSPPHHHHHHHHHHHSHHHHHHHHHTTPPPPPTTTTTGGGGG-TT-------PPPPPTT--GGGHHHHTTS-STTTT----